Protein AF-A0A7S2Q7P6-F1 (afdb_monomer_lite)

Organism: NCBI:txid1333877

pLDDT: mean 70.78, std 18.35, range [38.5, 96.56]

Foldseek 3Di:
DDDDDDDDDPDPPPDDDPPDDPPDDPDDDDDPVVVVVVVVVVVVPPPVPPPDPPVPPPVCVVVVVVVVPVPVPLDDDPPDPVVVVLVVVVVVLVVVCVVVVVVCVVVVDDCDDPNVVNVVVSVVSVVVVVVSVVD

Secondary structure (DSSP, 8-state):
-----------------TTS-TT--SS-PPPHHHHHHHHHHHHHTTTT-SSSSSSSHHHHHHHHTTTT----TTS--TT-HHHHHHHHHHHHHHHHHHHHHHHHHHHT----THHHHHHHHHHHHHHHHHHHHT-

Structure (mmCIF, N/CA/C/O backbone):
data_AF-A0A7S2Q7P6-F1
#
_entry.id   AF-A0A7S2Q7P6-F1
#
loop_
_atom_site.group_PDB
_atom_site.id
_atom_site.type_symbol
_atom_site.label_atom_id
_atom_site.label_alt_id
_atom_site.label_comp_id
_atom_site.label_asym_id
_atom_site.label_entity_id
_atom_site.label_seq_id
_atom_site.pdbx_PDB_ins_code
_atom_site.Cartn_x
_atom_site.Cartn_y
_atom_site.Cartn_z
_atom_site.occupancy
_atom_site.B_iso_or_equiv
_atom_site.auth_seq_id
_atom_site.auth_comp_id
_atom_site.auth_asym_id
_atom_site.auth_atom_id
_atom_site.pdbx_PDB_model_num
ATOM 1 N N . GLU A 1 1 ? -2.606 -21.424 -81.561 1.00 43.66 1 GLU A N 1
ATOM 2 C CA . GLU A 1 1 ? -2.462 -22.480 -80.539 1.00 43.66 1 GLU A CA 1
ATOM 3 C C . GLU A 1 1 ? -1.566 -21.978 -79.420 1.00 43.66 1 GLU A C 1
ATOM 5 O O . GLU A 1 1 ? -0.410 -21.672 -79.680 1.00 43.66 1 GLU A O 1
ATOM 10 N N . GLN A 1 2 ? -2.089 -21.828 -78.204 1.00 38.50 2 GLN A N 1
ATOM 11 C CA . GLN A 1 2 ? -1.251 -21.641 -77.018 1.00 38.50 2 GLN A CA 1
ATOM 12 C C . GLN A 1 2 ? -1.928 -22.344 -75.834 1.00 38.50 2 GLN A C 1
ATOM 14 O O . GLN A 1 2 ? -2.919 -21.868 -75.285 1.00 38.50 2 GLN A O 1
ATOM 19 N N . SER A 1 3 ? -1.411 -23.545 -75.559 1.00 43.44 3 SER A N 1
ATOM 20 C CA . SER A 1 3 ? -1.666 -24.423 -74.410 1.00 43.44 3 SER A CA 1
ATOM 21 C C . SER A 1 3 ? -1.444 -23.647 -73.108 1.00 43.44 3 SER A C 1
ATOM 23 O O . SER A 1 3 ? -0.428 -22.972 -72.973 1.00 43.44 3 SER A O 1
ATOM 25 N N . VAL A 1 4 ? -2.455 -23.515 -72.244 1.00 59.00 4 VAL A N 1
ATOM 26 C CA . VAL A 1 4 ? -2.715 -24.373 -71.067 1.00 59.00 4 VAL A CA 1
ATOM 27 C C . VAL A 1 4 ? -1.442 -24.694 -70.287 1.00 59.00 4 VAL A C 1
ATOM 29 O O . VAL A 1 4 ? -0.632 -25.479 -70.762 1.00 59.00 4 VAL A O 1
ATOM 32 N N . ASP A 1 5 ? -1.328 -24.101 -69.092 1.00 44.69 5 ASP A N 1
ATOM 33 C CA . ASP A 1 5 ? -1.091 -24.857 -67.859 1.00 44.69 5 ASP A CA 1
ATOM 34 C C . ASP A 1 5 ? -1.580 -24.082 -66.622 1.00 44.69 5 ASP A C 1
ATOM 36 O O . ASP A 1 5 ? -1.002 -23.108 -66.140 1.00 44.69 5 ASP A O 1
ATOM 40 N N . THR A 1 6 ? -2.723 -24.549 -66.131 1.00 52.06 6 THR A N 1
ATOM 41 C CA . THR A 1 6 ? -3.332 -24.277 -64.831 1.00 52.06 6 THR A CA 1
ATOM 42 C C . THR A 1 6 ? -2.472 -24.849 -63.707 1.00 52.06 6 THR A C 1
ATOM 44 O O . THR A 1 6 ? -2.439 -26.063 -63.509 1.00 52.06 6 THR A O 1
ATOM 47 N N . VAL A 1 7 ? -1.847 -23.985 -62.904 1.00 47.66 7 VAL A N 1
ATOM 48 C CA . VAL A 1 7 ? -1.268 -24.379 -61.611 1.00 47.66 7 VAL A CA 1
ATOM 49 C C . VAL A 1 7 ? -2.236 -23.981 -60.503 1.00 47.66 7 VAL A C 1
ATOM 51 O O . VAL A 1 7 ? -2.391 -22.814 -60.146 1.00 47.66 7 VAL A O 1
ATOM 54 N N . ALA A 1 8 ? -2.922 -24.996 -59.984 1.00 46.56 8 ALA A N 1
ATOM 55 C CA . ALA A 1 8 ? -3.824 -24.916 -58.852 1.00 46.56 8 ALA A CA 1
ATOM 56 C C . ALA A 1 8 ? -3.086 -24.410 -57.599 1.00 46.56 8 ALA A C 1
ATOM 58 O O . ALA A 1 8 ? -2.254 -25.109 -57.016 1.00 46.56 8 ALA A O 1
ATOM 59 N N . HIS A 1 9 ? -3.423 -23.200 -57.150 1.00 43.03 9 HIS A N 1
ATOM 60 C CA . HIS A 1 9 ? -3.025 -22.713 -55.835 1.00 43.03 9 HIS A CA 1
ATOM 61 C C . HIS A 1 9 ? -3.790 -23.492 -54.761 1.00 43.03 9 HIS A C 1
ATOM 63 O O . HIS A 1 9 ? -4.964 -23.248 -54.487 1.00 43.03 9 HIS A O 1
ATOM 69 N N . ARG A 1 10 ? -3.099 -24.445 -54.135 1.00 45.94 10 ARG A N 1
ATOM 70 C CA . ARG A 1 10 ? -3.537 -25.119 -52.913 1.00 45.94 10 ARG A CA 1
ATOM 71 C C . ARG A 1 10 ? -3.615 -24.068 -51.800 1.00 45.94 10 ARG A C 1
ATOM 73 O O . ARG A 1 10 ? -2.598 -23.704 -51.213 1.00 45.94 10 ARG A O 1
ATOM 80 N N . ALA A 1 11 ? -4.812 -23.541 -51.552 1.00 47.75 11 ALA A N 1
ATOM 81 C CA . ALA A 1 11 ? -5.074 -22.616 -50.459 1.00 47.75 11 ALA A CA 1
ATOM 82 C C . ALA A 1 11 ? -4.810 -23.326 -49.121 1.00 47.75 11 ALA A C 1
ATOM 84 O O . ALA A 1 11 ? -5.601 -24.142 -48.652 1.00 47.75 11 ALA A O 1
ATOM 85 N N . SER A 1 12 ? -3.661 -23.036 -48.516 1.00 50.03 12 SER A N 1
ATOM 86 C CA . SER A 1 12 ? -3.426 -23.283 -47.098 1.00 50.03 12 SER A CA 1
ATOM 87 C C . SER A 1 12 ? -4.325 -22.317 -46.332 1.00 50.03 12 SER A C 1
ATOM 89 O O . SER A 1 12 ? -3.998 -21.141 -46.181 1.00 50.03 12 SER A O 1
ATOM 91 N N . VAL A 1 13 ? -5.490 -22.798 -45.899 1.00 50.66 13 VAL A N 1
ATOM 92 C CA . VAL A 1 13 ? -6.363 -22.056 -44.989 1.00 50.66 13 VAL A CA 1
ATOM 93 C C . VAL A 1 13 ? -5.648 -21.991 -43.640 1.00 50.66 13 VAL A C 1
ATOM 95 O O . VAL A 1 13 ? -5.722 -22.909 -42.825 1.00 50.66 13 VAL A O 1
ATOM 98 N N . LYS A 1 14 ? -4.870 -20.926 -43.431 1.00 57.62 14 LYS A N 1
ATOM 99 C CA . LYS A 1 14 ? -4.352 -20.560 -42.114 1.00 57.62 14 LYS A CA 1
ATOM 100 C C . LYS A 1 14 ? -5.500 -19.922 -41.348 1.00 57.62 14 LYS A C 1
ATOM 102 O O . LYS A 1 14 ? -5.907 -18.810 -41.662 1.00 57.62 14 LYS A O 1
ATOM 107 N N . PHE A 1 15 ? -6.029 -20.653 -40.372 1.00 52.22 15 PHE A N 1
ATOM 108 C CA . PHE A 1 15 ? -7.050 -20.155 -39.461 1.00 52.22 15 PHE A CA 1
ATOM 109 C C . PHE A 1 15 ? -6.486 -18.980 -38.654 1.00 52.22 15 PHE A C 1
ATOM 111 O O . PHE A 1 15 ? -5.728 -19.157 -37.702 1.00 52.22 15 PHE A O 1
ATOM 118 N N . VAL A 1 16 ? -6.839 -17.769 -39.072 1.00 58.00 16 VAL A N 1
ATOM 119 C CA . VAL A 1 16 ? -6.824 -16.572 -38.233 1.00 58.00 16 VAL A CA 1
ATOM 120 C C . VAL A 1 16 ? -8.100 -16.645 -37.387 1.00 58.00 16 VAL A C 1
ATOM 122 O O . VAL A 1 16 ? -9.140 -17.045 -37.902 1.00 58.00 16 VAL A O 1
ATOM 125 N N . SER A 1 17 ? -7.983 -16.384 -36.082 1.00 61.16 17 SER A N 1
ATOM 126 C CA . SER A 1 17 ? -9.028 -16.576 -35.058 1.00 61.16 17 SER A CA 1
ATOM 127 C C . SER A 1 17 ? -10.461 -16.337 -35.558 1.00 61.16 17 SER A C 1
ATOM 129 O O . SER A 1 17 ? -10.737 -15.319 -36.189 1.00 61.16 17 SER A O 1
ATOM 131 N N . SER A 1 18 ? -11.392 -17.229 -35.194 1.00 62.00 18 SER A N 1
ATOM 132 C CA . SER A 1 18 ? -12.810 -17.208 -35.604 1.00 62.00 18 SER A CA 1
ATOM 133 C C . SER A 1 18 ? -13.599 -15.975 -35.144 1.00 62.00 18 SER A C 1
ATOM 135 O O . SER A 1 18 ? -14.776 -15.843 -35.459 1.00 62.00 18 SER A O 1
ATOM 137 N N . THR A 1 19 ? -12.973 -15.095 -34.367 1.00 69.25 19 THR A N 1
ATOM 138 C CA . THR A 1 19 ? -13.567 -13.880 -33.803 1.00 69.25 19 THR A CA 1
ATOM 139 C C . THR A 1 19 ? -13.159 -12.604 -34.537 1.00 69.25 19 THR A C 1
ATOM 141 O O . THR A 1 19 ? -13.571 -11.520 -34.128 1.00 69.25 19 THR A O 1
ATOM 144 N N . LEU A 1 20 ? -12.326 -12.695 -35.577 1.00 72.44 20 LEU A N 1
ATOM 145 C CA . LEU A 1 20 ? -11.903 -11.529 -36.350 1.00 72.44 20 LEU A CA 1
ATOM 146 C C . LEU A 1 20 ? -12.848 -11.293 -37.543 1.00 72.44 20 LEU A C 1
ATOM 148 O O . LEU A 1 20 ? -13.289 -12.258 -38.169 1.00 72.44 20 LEU A O 1
ATOM 152 N N . PRO A 1 21 ? -13.163 -10.026 -37.875 1.00 72.56 21 PRO A N 1
ATOM 153 C CA . PRO A 1 21 ? -13.913 -9.684 -39.082 1.00 72.56 21 PRO A CA 1
ATOM 15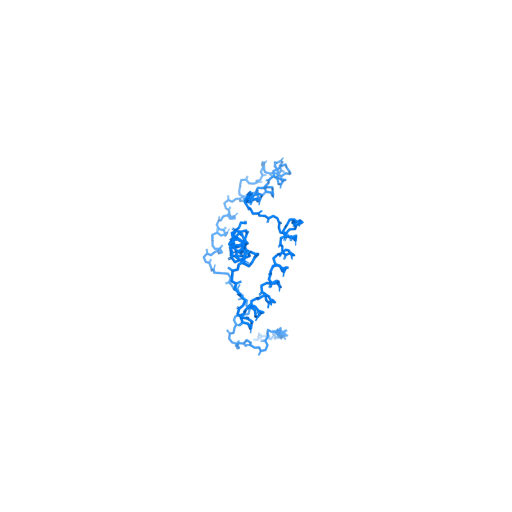4 C C . PRO A 1 21 ? -13.235 -10.239 -40.342 1.00 72.56 21 PRO A C 1
ATOM 156 O O . PRO A 1 21 ? -12.008 -10.256 -40.421 1.00 72.56 21 PRO A O 1
ATOM 159 N N . LEU A 1 22 ? -14.028 -10.642 -41.343 1.00 67.56 22 LEU A N 1
ATOM 160 C CA . LEU A 1 22 ? -13.521 -11.240 -42.590 1.00 67.56 22 LEU A CA 1
ATOM 161 C C . LEU A 1 22 ? -12.526 -10.336 -43.343 1.00 67.56 22 LEU A C 1
ATOM 163 O O . LEU A 1 22 ? -11.645 -10.839 -44.032 1.00 67.56 22 LEU A O 1
ATOM 167 N N . ASP A 1 23 ? -12.643 -9.019 -43.171 1.00 71.31 23 ASP A N 1
ATOM 168 C CA . ASP A 1 23 ? -11.811 -8.015 -43.844 1.00 71.31 23 ASP A CA 1
ATOM 169 C C . ASP A 1 23 ? -10.557 -7.631 -43.040 1.00 71.31 23 ASP A C 1
ATOM 171 O O . ASP A 1 23 ? -9.895 -6.630 -43.331 1.00 71.31 23 ASP A O 1
ATOM 175 N N . TRP A 1 24 ? -10.228 -8.387 -41.989 1.00 72.44 24 TRP A N 1
ATOM 176 C CA . TRP A 1 24 ? -9.068 -8.075 -41.167 1.00 72.44 24 TRP A CA 1
ATOM 177 C C . TRP A 1 24 ? -7.762 -8.315 -41.944 1.00 72.44 24 TRP A C 1
ATOM 179 O O . TRP A 1 24 ? -7.576 -9.383 -42.533 1.00 72.44 24 TRP A O 1
ATOM 189 N N . PRO A 1 25 ? -6.815 -7.359 -41.946 1.00 64.38 25 PRO A N 1
ATOM 190 C CA . PRO A 1 25 ? -5.568 -7.508 -42.682 1.00 64.38 25 PRO A CA 1
ATOM 191 C C . PRO A 1 25 ? -4.751 -8.691 -42.147 1.00 64.38 25 PRO A C 1
ATOM 193 O O . PRO A 1 25 ? -4.467 -8.794 -40.954 1.00 64.38 25 PRO A O 1
ATOM 196 N N . ASN A 1 26 ? -4.319 -9.565 -43.059 1.00 62.38 26 ASN A N 1
ATOM 197 C CA . ASN A 1 26 ? -3.597 -10.808 -42.749 1.00 62.38 26 ASN A CA 1
ATOM 198 C C . ASN A 1 26 ? -2.209 -10.596 -42.111 1.00 62.38 26 ASN A C 1
ATOM 200 O O . ASN A 1 26 ? -1.590 -11.545 -41.630 1.00 62.38 26 ASN A O 1
ATOM 204 N N . SER A 1 27 ? -1.706 -9.362 -42.100 1.00 69.12 27 SER A N 1
ATOM 205 C CA . SER A 1 27 ? -0.462 -8.985 -41.436 1.00 69.12 27 SER A CA 1
ATOM 206 C C . SER A 1 27 ? -0.478 -7.508 -41.058 1.00 69.12 27 SER A C 1
ATOM 208 O O . SER A 1 27 ? -0.971 -6.674 -41.817 1.00 69.12 27 SER A O 1
ATOM 210 N N . LEU A 1 28 ? 0.123 -7.173 -39.916 1.00 69.50 28 LEU A N 1
ATOM 211 C CA . LEU A 1 28 ? 0.414 -5.788 -39.551 1.00 69.50 28 LEU A CA 1
ATOM 212 C C . LEU A 1 28 ? 1.540 -5.266 -40.456 1.00 69.50 28 LEU A C 1
ATOM 214 O O . LEU A 1 28 ? 2.722 -5.467 -40.178 1.00 69.50 28 LEU A O 1
ATOM 218 N N . GLU A 1 29 ? 1.186 -4.619 -41.566 1.00 65.75 29 GLU 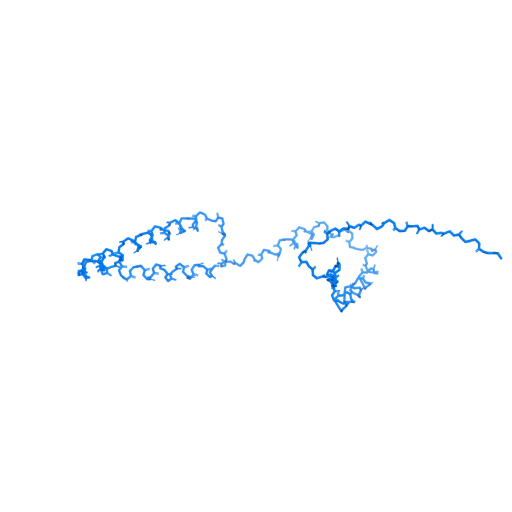A N 1
ATOM 219 C CA . GLU A 1 29 ? 2.163 -3.906 -42.386 1.00 65.75 29 GLU A CA 1
ATOM 220 C C . GLU A 1 29 ? 2.677 -2.674 -41.628 1.00 65.75 29 GLU A C 1
ATOM 222 O O . GLU A 1 29 ? 1.925 -1.774 -41.248 1.00 65.75 29 GLU A O 1
ATOM 227 N N . ILE A 1 30 ? 3.992 -2.618 -41.408 1.00 63.94 30 ILE A N 1
ATOM 228 C CA . ILE A 1 30 ? 4.647 -1.432 -40.851 1.00 63.94 30 ILE A CA 1
ATOM 229 C C . ILE A 1 30 ? 4.487 -0.277 -41.850 1.00 63.94 30 ILE A C 1
ATOM 231 O O . ILE A 1 30 ? 4.770 -0.433 -43.037 1.00 63.94 30 ILE A O 1
ATOM 235 N N . ARG A 1 31 ? 4.063 0.901 -41.366 1.00 66.56 31 ARG A N 1
ATOM 236 C CA . ARG A 1 31 ? 3.814 2.096 -42.195 1.00 66.56 31 ARG A CA 1
ATOM 237 C C . ARG A 1 31 ? 4.977 2.387 -43.151 1.00 66.56 31 ARG A C 1
ATOM 239 O O . ARG A 1 31 ? 6.128 2.493 -42.732 1.00 66.56 31 ARG A O 1
ATOM 246 N N . LYS A 1 32 ? 4.643 2.651 -44.419 1.00 67.06 32 LYS A N 1
ATOM 247 C CA . LYS A 1 32 ? 5.586 2.871 -45.535 1.00 67.06 32 LYS A CA 1
ATOM 248 C C . LYS A 1 32 ? 6.687 3.903 -45.242 1.00 67.06 32 LYS A C 1
ATOM 250 O O . LYS A 1 32 ? 7.836 3.679 -45.601 1.00 67.06 32 LYS A O 1
ATOM 255 N N . HIS A 1 33 ? 6.381 4.982 -44.518 1.00 63.28 33 HIS A N 1
ATOM 256 C CA . HIS A 1 33 ? 7.374 6.017 -44.195 1.00 63.28 33 HIS A CA 1
ATOM 257 C C . HIS A 1 33 ? 8.488 5.541 -43.240 1.00 63.28 33 HIS A C 1
ATOM 259 O O . HIS A 1 33 ? 9.599 6.059 -43.301 1.00 63.28 33 HIS A O 1
ATOM 265 N N . TRP A 1 34 ? 8.240 4.509 -42.422 1.00 59.31 34 TRP A N 1
ATOM 266 C CA . TRP A 1 34 ? 9.260 3.900 -41.551 1.00 59.31 34 TRP A CA 1
ATOM 267 C C . TRP A 1 34 ? 10.193 2.962 -42.326 1.00 59.31 34 TRP A C 1
ATOM 269 O O . TRP A 1 34 ? 11.315 2.695 -41.894 1.00 59.31 34 TRP A O 1
ATOM 279 N N . GLN A 1 35 ? 9.751 2.459 -43.481 1.00 63.25 35 GLN A N 1
ATOM 280 C CA . GLN A 1 35 ? 10.557 1.589 -44.338 1.00 63.25 35 GLN A CA 1
ATOM 281 C C . GLN A 1 35 ? 11.537 2.401 -45.197 1.00 63.25 35 GLN A C 1
ATOM 283 O O . GLN A 1 35 ? 12.697 2.009 -45.337 1.00 63.25 35 GLN A O 1
ATOM 288 N N . THR A 1 36 ? 11.116 3.565 -45.709 1.00 59.41 36 THR A N 1
ATOM 289 C CA . THR A 1 36 ? 11.956 4.440 -46.548 1.00 59.41 36 THR A CA 1
ATOM 290 C C . THR A 1 36 ? 13.171 4.986 -45.788 1.00 59.41 36 THR A C 1
ATOM 292 O O . THR A 1 36 ? 14.277 5.017 -46.330 1.00 59.41 36 THR A O 1
ATOM 295 N N . GLU A 1 37 ? 13.005 5.340 -44.509 1.00 58.69 37 GLU A N 1
ATOM 296 C CA . GLU A 1 37 ? 14.106 5.847 -43.677 1.00 58.69 37 GLU A CA 1
ATOM 297 C C . GLU A 1 37 ? 15.165 4.766 -43.384 1.00 58.69 37 GLU A C 1
ATOM 299 O O . GLU A 1 37 ? 16.367 5.048 -43.332 1.00 58.69 37 GLU A O 1
ATOM 304 N N . ARG A 1 38 ? 14.731 3.504 -43.249 1.00 57.59 38 ARG A N 1
ATOM 305 C CA . ARG A 1 38 ? 15.630 2.355 -43.055 1.00 57.59 38 ARG A CA 1
ATOM 306 C C . ARG A 1 38 ? 16.379 2.001 -44.339 1.00 57.59 38 ARG A C 1
ATOM 308 O O . ARG A 1 38 ? 17.587 1.776 -44.282 1.00 57.59 38 ARG A O 1
ATOM 315 N N . ALA A 1 39 ? 15.709 2.041 -45.492 1.00 58.34 39 ALA A N 1
ATOM 316 C CA . ALA A 1 39 ? 16.334 1.778 -46.788 1.00 58.34 39 ALA A CA 1
ATOM 317 C C . ALA A 1 39 ? 17.419 2.818 -47.138 1.00 58.34 39 ALA A C 1
ATOM 319 O O . ALA A 1 39 ? 18.514 2.447 -47.564 1.00 58.34 39 ALA A O 1
ATOM 320 N N . MET A 1 40 ? 17.181 4.112 -46.879 1.00 57.28 40 MET A N 1
ATOM 321 C CA . MET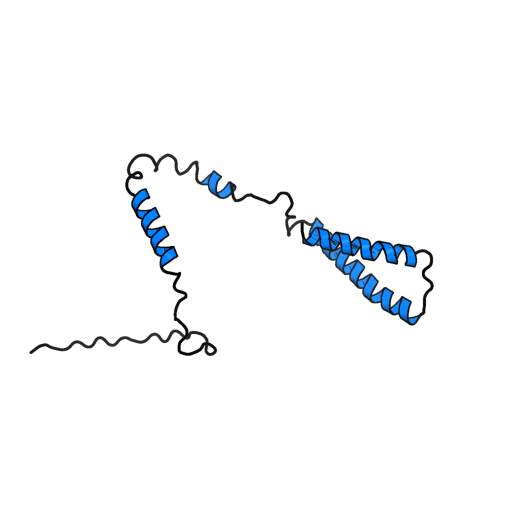 A 1 40 ? 18.182 5.160 -47.145 1.00 57.28 40 MET A CA 1
ATOM 322 C C . MET A 1 40 ? 19.394 5.104 -46.201 1.00 57.28 40 MET A C 1
ATOM 324 O O . MET A 1 40 ? 20.524 5.328 -46.644 1.00 57.28 40 MET A O 1
ATOM 328 N N . LYS A 1 41 ? 19.209 4.756 -44.919 1.00 55.44 41 LYS A N 1
ATOM 329 C CA . LYS A 1 41 ? 20.340 4.585 -43.980 1.00 55.44 41 LYS A CA 1
ATOM 330 C C . LYS A 1 41 ? 21.213 3.369 -44.329 1.00 55.44 41 LYS A C 1
ATOM 332 O O . LYS A 1 41 ? 22.419 3.376 -44.061 1.00 55.44 41 LYS A O 1
ATOM 337 N N . GLN A 1 42 ? 20.635 2.355 -44.974 1.00 54.12 42 GLN A N 1
ATOM 338 C CA . GLN A 1 42 ? 21.326 1.116 -45.332 1.00 54.12 42 GLN A CA 1
ATOM 339 C C . GLN A 1 42 ? 22.226 1.258 -46.576 1.00 54.12 42 GLN A C 1
ATOM 341 O O . GLN A 1 42 ? 23.327 0.709 -46.590 1.00 54.12 42 GLN A O 1
ATOM 346 N N . VAL A 1 43 ? 21.834 2.062 -47.572 1.00 55.19 43 VAL A N 1
ATOM 347 C CA . VAL A 1 43 ? 22.634 2.263 -48.802 1.00 55.19 43 VAL A CA 1
ATOM 348 C C . VAL A 1 43 ? 23.877 3.131 -48.550 1.00 55.19 43 VAL A C 1
ATOM 350 O O . VAL A 1 43 ? 24.958 2.848 -49.065 1.00 55.19 43 VAL A O 1
ATOM 353 N N . ARG A 1 44 ? 23.790 4.147 -47.679 1.00 51.38 44 ARG A N 1
ATOM 354 C CA . ARG A 1 44 ? 24.927 5.048 -47.390 1.00 51.38 44 ARG A CA 1
ATOM 355 C C . ARG A 1 44 ? 26.038 4.392 -46.559 1.00 51.38 44 ARG A C 1
ATOM 357 O O . ARG A 1 44 ? 27.181 4.839 -46.589 1.00 51.38 44 ARG A O 1
ATOM 364 N N . THR A 1 45 ? 25.729 3.318 -45.834 1.00 50.59 45 THR A N 1
ATOM 365 C CA . THR A 1 45 ? 26.681 2.613 -44.957 1.00 50.59 45 THR A CA 1
ATOM 366 C C . THR A 1 45 ? 27.394 1.434 -45.625 1.00 50.59 45 THR A C 1
ATOM 368 O O . THR A 1 45 ? 28.305 0.860 -45.019 1.00 50.59 45 THR A O 1
ATOM 371 N N . GLN A 1 46 ? 27.047 1.081 -46.868 1.00 52.50 46 GLN A N 1
ATOM 372 C CA . GLN A 1 46 ? 27.678 -0.037 -47.576 1.00 52.50 46 GLN A CA 1
ATOM 373 C C . GLN A 1 46 ? 29.016 0.319 -48.247 1.00 52.50 46 GLN A C 1
ATOM 375 O O . GLN A 1 46 ? 29.880 -0.549 -48.330 1.00 52.50 46 GLN A O 1
ATOM 380 N N . HIS A 1 47 ? 29.263 1.577 -48.634 1.00 48.56 47 HIS A N 1
ATOM 381 C CA . HIS A 1 47 ? 30.469 1.921 -49.409 1.00 48.56 47 HIS A CA 1
ATOM 382 C C . HIS A 1 47 ? 31.743 2.224 -48.599 1.00 48.56 47 HIS A C 1
ATOM 384 O O . HIS A 1 47 ? 32.836 2.124 -49.146 1.00 48.56 47 HIS A O 1
ATOM 390 N N . LEU A 1 48 ? 31.655 2.515 -47.297 1.00 51.91 48 LEU A N 1
ATOM 391 C CA . LEU A 1 48 ? 32.833 2.770 -46.438 1.00 51.91 48 LEU A CA 1
ATOM 392 C C . LEU A 1 48 ? 33.193 1.578 -45.531 1.00 51.91 48 LEU A C 1
ATOM 394 O O . LEU A 1 48 ? 34.014 1.687 -44.621 1.00 51.91 48 LEU A O 1
ATOM 398 N N . ARG A 1 49 ? 32.569 0.418 -45.769 1.00 51.00 49 ARG A N 1
ATOM 399 C CA . ARG A 1 49 ? 32.764 -0.820 -44.998 1.00 51.00 49 ARG A CA 1
ATOM 400 C C . ARG A 1 49 ? 33.767 -1.795 -45.605 1.00 51.00 49 ARG A C 1
ATOM 402 O O . ARG A 1 49 ? 34.044 -2.808 -44.972 1.00 51.00 49 ARG A O 1
ATOM 409 N N . SER A 1 50 ? 34.332 -1.519 -46.773 1.00 53.53 50 SER A N 1
ATOM 410 C CA . SER A 1 50 ? 35.159 -2.511 -47.461 1.00 53.53 50 SER A CA 1
ATOM 411 C C . SER A 1 50 ? 36.583 -2.656 -46.921 1.00 53.53 50 SER A C 1
ATOM 413 O O . SER A 1 50 ? 37.204 -3.656 -47.258 1.00 53.53 50 SER A O 1
ATOM 415 N N . ARG A 1 51 ? 37.128 -1.759 -46.076 1.00 50.12 51 ARG A N 1
ATOM 416 C CA . ARG A 1 51 ? 38.556 -1.898 -45.698 1.00 50.12 51 ARG A CA 1
ATOM 417 C C . ARG A 1 51 ? 39.016 -1.647 -44.255 1.00 50.12 51 ARG A C 1
ATOM 419 O O . ARG A 1 51 ? 40.133 -2.042 -43.957 1.00 50.12 51 ARG A O 1
ATOM 426 N N . ALA A 1 52 ? 38.213 -1.100 -43.335 1.00 53.09 52 ALA A N 1
ATOM 427 C CA . ALA A 1 52 ? 38.715 -0.777 -41.978 1.00 53.09 52 ALA A CA 1
ATOM 428 C C . ALA A 1 52 ? 37.813 -1.183 -40.790 1.00 53.09 52 ALA A C 1
ATOM 430 O O . ALA A 1 52 ? 38.219 -1.053 -39.639 1.00 53.09 52 ALA A O 1
ATOM 431 N N . ALA A 1 53 ? 36.602 -1.704 -41.024 1.00 54.25 53 ALA A N 1
ATOM 432 C CA . ALA A 1 53 ? 35.633 -1.992 -39.953 1.00 54.25 53 ALA A CA 1
ATOM 433 C C . ALA A 1 53 ? 35.589 -3.464 -39.490 1.00 54.25 53 ALA A C 1
ATOM 435 O O . ALA A 1 53 ? 34.814 -3.787 -38.591 1.00 54.25 53 ALA A O 1
ATOM 436 N N . ILE A 1 54 ? 36.377 -4.355 -40.102 1.00 55.66 54 ILE A N 1
ATOM 437 C CA . ILE A 1 54 ? 36.415 -5.783 -39.740 1.00 55.66 54 ILE A CA 1
ATOM 438 C C . ILE A 1 54 ? 37.315 -6.010 -38.510 1.00 55.66 54 ILE A C 1
ATOM 440 O O . ILE A 1 54 ? 36.995 -6.844 -37.680 1.00 55.66 54 ILE A O 1
ATOM 444 N N . PHE A 1 55 ? 38.359 -5.196 -38.310 1.00 52.00 55 PHE A N 1
ATOM 445 C CA . PHE A 1 55 ? 39.351 -5.412 -37.242 1.00 52.00 55 PHE A CA 1
ATOM 446 C C . PHE A 1 55 ? 39.094 -4.629 -35.932 1.00 52.00 55 PHE A C 1
ATOM 448 O O . PHE A 1 55 ? 39.790 -4.824 -34.947 1.00 52.00 55 PHE A O 1
ATOM 455 N N . ARG A 1 56 ? 38.082 -3.746 -35.881 1.00 49.84 56 ARG A N 1
ATOM 456 C CA . ARG A 1 56 ? 37.688 -2.987 -34.665 1.00 49.84 56 ARG A CA 1
ATOM 457 C C . ARG A 1 56 ? 36.373 -3.457 -34.027 1.00 49.84 56 ARG A C 1
ATOM 459 O O . ARG A 1 56 ? 35.916 -2.852 -33.061 1.00 49.84 56 ARG A O 1
ATOM 466 N N . ARG A 1 57 ? 35.713 -4.477 -34.590 1.00 49.31 57 ARG A N 1
ATOM 467 C CA . ARG A 1 57 ? 34.338 -4.846 -34.208 1.00 49.31 57 ARG A CA 1
ATOM 468 C C . ARG A 1 57 ? 34.216 -5.810 -33.037 1.00 49.31 57 ARG A C 1
ATOM 470 O O . ARG A 1 57 ? 33.178 -5.770 -32.384 1.00 49.31 57 ARG A O 1
ATOM 477 N N . ASP A 1 58 ? 35.248 -6.583 -32.730 1.00 52.16 58 ASP A N 1
ATOM 478 C CA . ASP A 1 58 ? 35.147 -7.565 -31.646 1.00 52.16 58 ASP A CA 1
ATOM 479 C C . ASP A 1 58 ? 35.399 -6.944 -30.266 1.00 52.16 58 ASP A C 1
ATOM 481 O O . ASP A 1 58 ? 34.818 -7.385 -29.282 1.00 52.16 58 ASP A O 1
ATOM 485 N N . THR A 1 59 ? 36.134 -5.831 -30.183 1.00 51.34 59 THR A N 1
ATOM 486 C CA . THR A 1 59 ? 36.408 -5.149 -28.903 1.00 51.34 59 THR A CA 1
ATOM 487 C C . THR A 1 59 ? 35.374 -4.074 -28.533 1.00 51.34 59 THR A C 1
ATOM 489 O O . THR A 1 59 ? 35.306 -3.666 -27.382 1.00 51.34 59 THR A O 1
ATOM 492 N N . LEU A 1 60 ? 34.538 -3.618 -29.478 1.00 52.50 60 LEU A N 1
ATOM 493 C CA . LEU A 1 60 ? 33.502 -2.592 -29.239 1.00 52.50 60 LEU A CA 1
ATOM 494 C C . LEU A 1 60 ? 32.080 -3.158 -29.094 1.00 52.50 60 LEU A C 1
ATOM 496 O O . LEU A 1 60 ? 31.190 -2.453 -28.625 1.00 52.50 60 LEU A O 1
ATOM 500 N N . ARG A 1 61 ? 31.842 -4.427 -29.457 1.00 47.66 61 ARG A N 1
ATOM 501 C CA . ARG A 1 61 ? 30.539 -5.085 -29.244 1.00 47.66 61 ARG A CA 1
ATOM 502 C C . ARG A 1 61 ? 30.297 -5.519 -27.796 1.00 47.66 61 ARG A C 1
ATOM 504 O O . ARG A 1 61 ? 29.137 -5.638 -27.423 1.00 47.66 61 ARG A O 1
ATOM 511 N N . GLY A 1 62 ? 31.350 -5.685 -26.992 1.00 48.84 62 GLY A N 1
ATOM 512 C CA . GLY A 1 62 ? 31.221 -5.905 -25.546 1.00 48.84 62 GLY A CA 1
ATOM 513 C C . GLY A 1 62 ? 30.698 -4.677 -24.793 1.00 48.84 62 GLY A C 1
ATOM 514 O O . GLY A 1 62 ? 29.953 -4.826 -23.835 1.00 48.84 62 GLY A O 1
ATOM 515 N N . ASN A 1 63 ? 31.000 -3.464 -25.274 1.00 52.56 63 ASN A N 1
ATOM 516 C CA . ASN A 1 63 ? 30.680 -2.232 -24.545 1.00 52.56 63 ASN A CA 1
ATOM 517 C C . ASN A 1 63 ? 29.359 -1.572 -24.981 1.00 52.56 63 ASN A C 1
ATOM 519 O O . ASN A 1 63 ? 28.789 -0.812 -24.214 1.00 52.56 63 ASN A O 1
ATOM 523 N N . ILE A 1 64 ? 28.828 -1.866 -26.177 1.00 52.62 64 ILE A N 1
ATOM 524 C CA . ILE A 1 64 ? 27.562 -1.263 -26.658 1.00 52.62 64 ILE A CA 1
ATOM 525 C C . ILE A 1 64 ? 26.320 -2.025 -26.146 1.00 52.62 64 ILE A C 1
ATOM 527 O O . ILE A 1 64 ? 25.225 -1.475 -26.137 1.00 52.62 64 ILE A O 1
ATOM 531 N N . LEU A 1 65 ? 26.474 -3.266 -25.665 1.00 54.06 65 LEU A N 1
ATOM 532 C CA . LEU A 1 65 ? 25.432 -3.954 -24.881 1.00 54.06 65 LEU A CA 1
ATOM 533 C C . LEU A 1 65 ? 25.506 -3.629 -23.379 1.00 54.06 65 LEU A C 1
ATOM 535 O O . LEU A 1 65 ? 24.563 -3.927 -22.656 1.00 54.06 65 LEU A O 1
ATOM 539 N N . ALA A 1 66 ? 26.599 -3.013 -22.919 1.00 50.94 66 ALA A N 1
ATOM 540 C CA . ALA A 1 66 ? 26.748 -2.545 -21.542 1.00 50.94 66 ALA A CA 1
ATOM 541 C C . ALA A 1 66 ? 26.166 -1.133 -21.329 1.00 50.94 66 ALA A C 1
ATOM 543 O O . ALA A 1 66 ? 25.928 -0.734 -20.201 1.00 50.94 66 ALA A O 1
ATOM 544 N N . ASP A 1 67 ? 25.881 -0.384 -22.400 1.00 47.47 67 ASP A N 1
ATOM 545 C CA . ASP A 1 67 ? 25.407 1.009 -22.319 1.00 47.47 67 ASP A CA 1
ATOM 546 C C . ASP A 1 67 ? 23.869 1.149 -22.368 1.00 47.47 67 ASP A C 1
ATOM 548 O O . ASP A 1 67 ? 23.324 2.248 -22.354 1.00 47.47 67 ASP A O 1
ATOM 552 N N . SER A 1 68 ? 23.132 0.028 -22.384 1.00 50.94 68 SER A N 1
ATOM 553 C CA . SER A 1 68 ? 21.730 0.005 -21.934 1.00 50.94 68 SER A CA 1
ATOM 554 C C . SER A 1 68 ? 21.614 -0.264 -20.432 1.00 50.94 68 SER A C 1
ATOM 556 O O . SER A 1 68 ? 20.510 -0.432 -19.922 1.00 50.94 68 SER A O 1
ATOM 558 N N . GLU A 1 69 ? 22.735 -0.267 -19.707 1.00 52.25 69 GLU A N 1
ATOM 559 C CA . GLU A 1 69 ? 22.774 -0.166 -18.252 1.00 52.25 69 GLU A CA 1
ATOM 560 C C . GLU A 1 69 ? 22.621 1.302 -17.810 1.00 52.25 69 GLU A C 1
ATOM 562 O O . GLU A 1 69 ? 23.234 1.761 -16.853 1.00 52.25 69 GLU A O 1
ATOM 567 N N . GLN A 1 70 ? 21.684 2.036 -18.422 1.00 51.16 70 GLN A N 1
ATOM 568 C CA . GLN A 1 70 ? 20.891 2.986 -17.643 1.00 51.16 70 GLN A CA 1
ATOM 569 C C . GLN A 1 70 ? 19.970 2.164 -16.735 1.00 51.16 70 GLN A C 1
ATOM 571 O O . GLN A 1 70 ? 18.746 2.205 -16.841 1.00 51.16 70 GLN A O 1
ATOM 576 N N . ARG A 1 71 ? 20.572 1.401 -15.813 1.00 51.66 71 ARG A N 1
ATOM 577 C CA . ARG A 1 71 ? 19.947 1.153 -14.524 1.00 51.66 71 ARG A CA 1
ATOM 578 C C . ARG A 1 71 ? 19.726 2.548 -13.981 1.00 51.66 71 ARG A C 1
ATOM 580 O O . ARG A 1 71 ? 20.672 3.211 -13.560 1.00 51.66 71 ARG A O 1
ATOM 587 N N . ALA A 1 72 ? 18.501 3.046 -14.116 1.00 55.53 72 ALA A N 1
ATOM 588 C CA . ALA A 1 72 ? 18.075 4.183 -13.338 1.00 55.53 72 ALA A CA 1
ATOM 589 C C . ALA A 1 72 ? 18.474 3.824 -11.908 1.00 55.53 72 ALA A C 1
ATOM 591 O O . ALA A 1 72 ? 17.988 2.853 -11.348 1.00 55.53 72 ALA A O 1
ATOM 592 N N . TRP A 1 73 ? 19.461 4.529 -11.371 1.00 56.91 73 TRP A N 1
ATOM 593 C CA . TRP A 1 73 ? 20.000 4.325 -10.028 1.00 56.91 73 TRP A CA 1
ATOM 594 C C . TRP A 1 73 ? 18.916 4.401 -8.942 1.00 56.91 73 TRP A C 1
ATOM 596 O O . TRP A 1 73 ? 19.144 3.991 -7.811 1.00 56.91 73 TRP A O 1
ATOM 606 N N . TYR A 1 74 ? 17.748 4.926 -9.316 1.00 61.22 74 TYR A N 1
ATOM 607 C CA . TYR A 1 74 ? 16.528 4.981 -8.531 1.00 61.22 74 TYR A CA 1
ATOM 608 C C . TYR A 1 74 ? 15.611 3.764 -8.640 1.00 61.22 74 TYR A C 1
ATOM 610 O O . TYR A 1 74 ? 14.770 3.605 -7.771 1.00 61.22 74 TYR A O 1
ATOM 618 N N . MET A 1 75 ? 15.760 2.931 -9.667 1.00 64.81 75 MET A N 1
ATOM 619 C CA . MET A 1 75 ? 14.837 1.842 -9.957 1.00 64.81 75 MET A CA 1
ATOM 620 C C . MET A 1 75 ? 15.228 0.623 -9.133 1.00 64.81 75 MET A C 1
ATOM 622 O O . MET A 1 75 ? 16.257 -0.014 -9.389 1.00 64.81 75 MET A O 1
ATOM 626 N N . PHE A 1 76 ? 14.435 0.333 -8.103 1.00 66.75 76 PHE A N 1
ATOM 627 C CA . PHE A 1 76 ? 14.682 -0.810 -7.235 1.00 66.75 76 PHE A CA 1
ATOM 628 C C . PHE A 1 76 ? 14.622 -2.117 -8.035 1.00 66.75 76 PHE A C 1
ATOM 630 O O . PHE A 1 76 ? 13.727 -2.338 -8.849 1.00 66.75 76 PHE A O 1
ATOM 637 N N . ASP A 1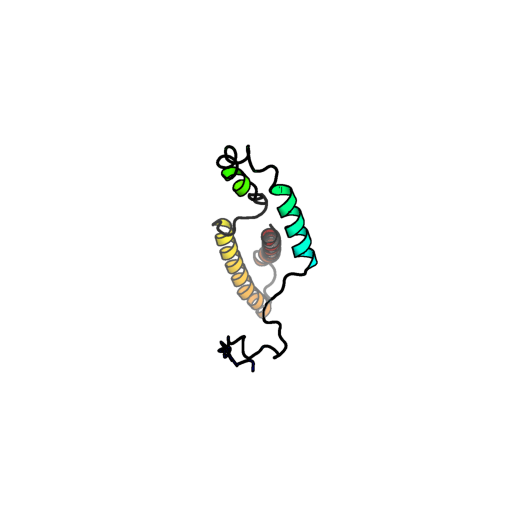 77 ? 15.595 -3.001 -7.804 1.00 73.06 77 ASP A N 1
ATOM 638 C CA . ASP A 1 77 ? 15.615 -4.316 -8.440 1.00 73.06 77 ASP A CA 1
ATOM 639 C C . ASP A 1 77 ? 14.423 -5.145 -7.920 1.00 73.06 77 ASP A C 1
ATOM 641 O O . ASP A 1 77 ? 14.385 -5.439 -6.720 1.00 73.06 77 ASP A O 1
ATOM 645 N N . PRO A 1 78 ? 13.466 -5.554 -8.777 1.00 72.31 78 PRO A N 1
ATOM 646 C CA . PRO A 1 78 ? 12.277 -6.304 -8.366 1.00 72.31 78 PRO A CA 1
ATOM 647 C C . PRO A 1 78 ? 12.604 -7.659 -7.722 1.00 72.31 78 PRO A C 1
ATOM 649 O O . PRO A 1 78 ? 11.744 -8.244 -7.066 1.00 72.31 78 PRO A O 1
ATOM 652 N N . ASN A 1 79 ? 13.832 -8.164 -7.884 1.00 71.94 79 ASN A N 1
ATOM 653 C CA . ASN A 1 79 ? 14.294 -9.401 -7.256 1.00 71.94 79 ASN A CA 1
ATOM 654 C C . ASN A 1 79 ? 15.034 -9.171 -5.923 1.00 71.94 79 ASN A C 1
ATOM 656 O O . ASN A 1 79 ? 15.643 -10.084 -5.363 1.00 71.94 79 ASN A O 1
ATOM 660 N N . SER A 1 80 ? 15.021 -7.945 -5.399 1.00 78.88 80 SER A N 1
ATOM 661 C CA . SER A 1 80 ? 15.616 -7.655 -4.102 1.00 78.88 80 SER A CA 1
ATOM 662 C C . SER A 1 80 ? 14.784 -8.269 -2.974 1.00 78.88 80 SER A C 1
ATOM 664 O O . SER A 1 80 ? 13.580 -8.030 -2.861 1.00 78.88 80 SER A O 1
ATOM 666 N N . HIS A 1 81 ? 15.444 -8.994 -2.063 1.00 85.44 81 HIS A N 1
ATOM 667 C CA . HIS A 1 81 ? 14.833 -9.501 -0.827 1.00 85.44 81 HIS A CA 1
ATOM 668 C C . HIS A 1 81 ? 14.144 -8.398 -0.006 1.00 85.44 81 HIS A C 1
ATOM 670 O O . HIS A 1 81 ? 13.204 -8.683 0.733 1.00 85.44 81 HIS A O 1
ATOM 676 N N . PHE A 1 82 ? 14.585 -7.145 -0.161 1.00 86.00 82 PHE A N 1
ATOM 677 C CA . PHE A 1 82 ? 13.961 -5.979 0.455 1.00 86.00 82 PHE A CA 1
ATOM 678 C C . PHE A 1 82 ? 12.507 -5.790 0.003 1.00 86.00 82 PHE A C 1
ATOM 680 O O . PHE A 1 82 ? 11.626 -5.664 0.847 1.00 86.00 82 PHE A O 1
ATOM 687 N N . ILE A 1 83 ? 12.239 -5.839 -1.305 1.00 87.25 83 ILE A N 1
ATOM 688 C CA . ILE A 1 83 ? 10.887 -5.669 -1.859 1.00 87.25 83 ILE A CA 1
ATOM 689 C C . ILE A 1 83 ? 9.989 -6.836 -1.452 1.00 87.25 83 ILE A C 1
ATOM 691 O O . ILE A 1 83 ? 8.823 -6.635 -1.126 1.00 87.25 83 ILE A O 1
ATOM 695 N N . MET A 1 84 ? 10.538 -8.053 -1.390 1.00 88.88 84 MET A N 1
ATOM 696 C CA . MET A 1 84 ? 9.791 -9.217 -0.912 1.00 88.88 84 MET A CA 1
ATOM 697 C C . MET A 1 84 ? 9.384 -9.071 0.563 1.00 88.88 84 MET A C 1
ATOM 699 O O . MET A 1 84 ? 8.236 -9.343 0.914 1.00 88.88 84 MET A O 1
ATOM 703 N N . LEU A 1 85 ? 10.303 -8.619 1.424 1.00 91.31 85 LEU A N 1
ATOM 704 C CA . LEU A 1 85 ? 10.012 -8.369 2.838 1.00 91.31 85 LEU A CA 1
ATOM 705 C C . LEU A 1 85 ? 9.003 -7.226 3.005 1.00 91.31 85 LEU A C 1
ATOM 707 O O . LEU A 1 85 ? 8.075 -7.345 3.802 1.00 91.31 85 LEU A O 1
ATOM 711 N N . TRP A 1 86 ? 9.161 -6.152 2.230 1.00 91.75 86 TRP A N 1
ATOM 712 C CA . TRP A 1 86 ? 8.242 -5.018 2.221 1.00 91.75 86 TRP A CA 1
ATOM 713 C C . TRP A 1 86 ? 6.832 -5.436 1.796 1.00 91.75 86 TRP A C 1
ATOM 715 O O . TRP A 1 86 ? 5.862 -5.110 2.474 1.00 91.75 86 TRP A O 1
ATOM 725 N N . GLY A 1 87 ? 6.715 -6.250 0.744 1.00 90.50 87 GLY A N 1
ATOM 726 C CA . GLY A 1 87 ? 5.439 -6.816 0.308 1.00 90.50 87 GLY A CA 1
ATOM 727 C C . GLY A 1 87 ? 4.780 -7.682 1.384 1.00 90.50 87 GLY A C 1
ATOM 728 O O . GLY A 1 87 ? 3.581 -7.563 1.625 1.00 90.50 87 GLY A O 1
ATOM 729 N N . LEU A 1 88 ? 5.553 -8.513 2.090 1.00 94.12 88 LEU A N 1
ATOM 730 C CA . LEU A 1 88 ? 5.026 -9.337 3.184 1.00 94.12 88 LEU A CA 1
ATOM 731 C C . LEU A 1 88 ? 4.557 -8.487 4.378 1.00 94.12 88 LEU A C 1
ATOM 733 O O . LEU A 1 88 ? 3.523 -8.778 4.986 1.00 94.12 88 LEU A O 1
ATOM 737 N N . LEU A 1 89 ? 5.293 -7.420 4.692 1.00 93.62 89 LEU A N 1
ATOM 738 C CA . LEU A 1 89 ? 4.913 -6.460 5.724 1.00 93.62 89 LEU A CA 1
ATOM 739 C C . LEU A 1 89 ? 3.641 -5.695 5.327 1.00 93.62 89 LEU A C 1
ATOM 741 O O . LEU A 1 89 ? 2.729 -5.591 6.141 1.00 93.62 89 LEU A O 1
ATOM 745 N N . SER A 1 90 ? 3.527 -5.271 4.067 1.00 94.00 90 SER A N 1
ATOM 746 C CA . SER A 1 90 ? 2.333 -4.620 3.513 1.00 94.00 90 SER A CA 1
ATOM 747 C C . SER A 1 90 ? 1.089 -5.510 3.615 1.00 94.00 90 SER A C 1
ATOM 749 O O . SER A 1 90 ? 0.062 -5.086 4.141 1.00 94.00 90 SER A O 1
ATOM 751 N N . VAL A 1 91 ? 1.196 -6.794 3.249 1.00 95.44 91 VAL A N 1
ATOM 752 C CA . VAL A 1 91 ? 0.100 -7.769 3.428 1.00 95.44 91 VAL A CA 1
ATOM 753 C C . VAL A 1 91 ? -0.275 -7.941 4.905 1.00 95.44 91 VAL A C 1
ATOM 755 O O . VAL A 1 91 ? -1.455 -8.077 5.232 1.00 95.44 91 VAL A O 1
ATOM 758 N N . SER A 1 92 ? 0.709 -7.921 5.806 1.00 95.38 92 SER A N 1
ATOM 759 C CA . SER A 1 92 ? 0.471 -8.054 7.249 1.00 95.38 92 SER A CA 1
ATOM 760 C C . SER A 1 92 ? -0.277 -6.843 7.818 1.00 95.38 92 SER A C 1
ATOM 762 O O . SER A 1 92 ? -1.245 -7.021 8.557 1.00 95.38 92 SER A O 1
ATOM 764 N N . VAL A 1 93 ? 0.126 -5.626 7.437 1.00 94.12 93 VAL A N 1
ATOM 765 C CA . VAL A 1 93 ? -0.560 -4.376 7.817 1.00 94.12 93 VAL A CA 1
ATOM 766 C C . VAL A 1 93 ? -1.970 -4.336 7.229 1.00 94.12 93 VAL A C 1
ATOM 768 O O . VAL A 1 93 ? -2.918 -4.010 7.936 1.00 94.12 93 VAL A O 1
ATOM 771 N N . LEU A 1 94 ? -2.145 -4.770 5.980 1.00 95.25 94 LEU A N 1
ATOM 772 C CA . LEU A 1 94 ? -3.462 -4.858 5.353 1.00 95.25 94 LEU A CA 1
ATOM 773 C C . LEU A 1 94 ? -4.408 -5.794 6.118 1.00 95.25 94 LEU A C 1
ATOM 775 O O . LEU A 1 94 ? -5.571 -5.461 6.328 1.00 95.25 94 LEU A O 1
ATOM 779 N N . MET A 1 95 ? -3.924 -6.963 6.548 1.00 96.56 95 MET A N 1
ATOM 780 C CA . MET A 1 95 ? -4.729 -7.890 7.353 1.00 96.56 95 MET A CA 1
ATOM 781 C C . MET A 1 95 ? -5.060 -7.330 8.734 1.00 96.56 95 MET A C 1
ATOM 783 O O . MET A 1 95 ? -6.167 -7.539 9.238 1.00 96.56 95 MET A O 1
ATOM 787 N N . TYR A 1 96 ? -4.122 -6.601 9.335 1.00 94.44 96 TYR A N 1
ATOM 788 C CA . TYR A 1 96 ? -4.376 -5.868 10.565 1.00 94.44 96 TYR A CA 1
ATOM 789 C C . TYR A 1 96 ? -5.497 -4.837 10.370 1.00 94.44 96 TYR A C 1
ATOM 791 O O . TYR A 1 96 ? -6.488 -4.900 11.091 1.00 94.44 96 TYR A O 1
ATOM 799 N N . ASP A 1 97 ? -5.426 -3.982 9.350 1.00 93.94 97 ASP A N 1
ATOM 800 C CA . ASP A 1 97 ? -6.462 -2.977 9.075 1.00 93.94 97 ASP A CA 1
ATOM 801 C C . ASP A 1 97 ? -7.831 -3.625 8.799 1.00 93.94 97 ASP A C 1
ATOM 803 O O . ASP A 1 97 ? -8.858 -3.180 9.315 1.00 93.94 97 ASP A O 1
ATOM 807 N N . LEU A 1 98 ? -7.850 -4.723 8.036 1.00 95.56 98 LEU A N 1
ATOM 808 C CA . LEU A 1 98 ? -9.075 -5.432 7.655 1.00 95.56 98 LEU A CA 1
ATOM 809 C C . LEU A 1 98 ? -9.786 -6.088 8.846 1.00 95.56 98 LEU A C 1
ATOM 811 O O . LEU A 1 98 ? -11.002 -6.265 8.812 1.00 95.56 98 LEU A O 1
ATOM 815 N N . THR A 1 99 ? -9.048 -6.432 9.901 1.00 94.75 99 THR A N 1
ATOM 816 C CA . THR A 1 99 ? -9.611 -7.002 11.134 1.00 94.75 99 THR A CA 1
ATOM 817 C C . THR A 1 99 ? -9.898 -5.934 12.188 1.00 94.75 99 THR A C 1
ATOM 819 O O . THR A 1 99 ? -10.930 -5.998 12.858 1.00 94.75 99 THR A O 1
ATOM 822 N N . LEU A 1 100 ? -9.033 -4.926 12.307 1.00 92.25 100 LEU A N 1
ATOM 823 C CA . LEU A 1 100 ? -9.140 -3.868 13.304 1.00 92.25 100 LEU A CA 1
ATOM 824 C C . LEU A 1 100 ? -10.275 -2.889 12.994 1.00 92.25 100 LEU A C 1
ATOM 826 O O . LEU A 1 100 ? -11.053 -2.569 13.889 1.00 92.25 100 LEU A O 1
ATOM 830 N N . LEU A 1 101 ? -10.402 -2.423 11.748 1.00 92.12 101 LEU A N 1
ATOM 831 C CA . LEU A 1 101 ? -11.423 -1.439 11.371 1.00 92.12 101 LEU A CA 1
ATOM 832 C C . LEU A 1 101 ? -12.856 -1.896 11.693 1.00 92.12 101 LEU A C 1
ATOM 834 O O . LEU A 1 101 ? -13.558 -1.156 12.386 1.00 92.12 101 LEU A O 1
ATOM 838 N N . PRO A 1 102 ? -13.321 -3.089 11.262 1.00 94.62 102 PRO A N 1
ATOM 839 C CA . PRO A 1 102 ? -14.667 -3.537 11.609 1.00 94.62 102 PRO A CA 1
ATOM 840 C C . PRO A 1 102 ? -14.829 -3.783 13.113 1.00 94.62 102 PRO A C 1
ATOM 842 O O . PRO A 1 102 ? -15.916 -3.568 13.638 1.00 94.62 102 PRO A O 1
ATOM 845 N N . TYR A 1 103 ? -13.770 -4.192 13.818 1.00 92.94 103 TYR A N 1
ATOM 846 C CA . TYR A 1 103 ? -13.800 -4.373 15.270 1.00 92.94 103 TYR A CA 1
ATOM 847 C C . TYR A 1 103 ? -14.002 -3.044 16.013 1.00 92.94 103 TYR A C 1
ATOM 849 O O . TYR A 1 103 ? -14.876 -2.943 16.871 1.00 92.94 103 TYR A O 1
ATOM 857 N N . VAL A 1 104 ? -13.247 -2.005 15.648 1.00 93.00 104 VAL A N 1
ATOM 858 C CA . VAL A 1 104 ? -13.378 -0.664 16.239 1.00 93.00 104 VAL A CA 1
ATOM 859 C C . VAL A 1 104 ? -14.762 -0.085 15.961 1.00 93.00 104 VAL A C 1
ATOM 861 O O . VAL A 1 104 ? -15.383 0.445 16.877 1.00 93.00 104 VAL A O 1
ATOM 864 N N . LEU A 1 105 ? -15.261 -0.236 14.729 1.00 92.25 105 LEU A N 1
ATOM 865 C CA . LEU A 1 105 ? -16.581 0.261 14.331 1.00 92.25 105 LEU A CA 1
ATOM 866 C C . LEU A 1 105 ? -17.737 -0.485 15.006 1.00 92.25 105 LEU A C 1
ATOM 868 O O . LEU A 1 105 ? -18.765 0.118 15.284 1.00 92.25 105 LEU A O 1
ATOM 872 N N . ALA A 1 106 ? -17.608 -1.791 15.245 1.00 95.62 106 ALA A N 1
ATOM 873 C CA . ALA A 1 106 ? -18.685 -2.578 15.843 1.00 95.62 106 ALA A CA 1
ATOM 874 C C . ALA A 1 106 ? -18.802 -2.392 17.366 1.00 95.62 106 ALA A C 1
ATOM 876 O O . ALA A 1 106 ? -19.889 -2.579 17.911 1.00 95.62 106 ALA A O 1
ATOM 877 N N . TRP A 1 107 ? -17.708 -2.034 18.047 1.00 94.62 107 TRP A N 1
ATOM 878 C CA . TRP A 1 107 ? -17.668 -1.868 19.506 1.00 94.62 107 TRP A CA 1
ATOM 879 C C . TRP A 1 107 ? -17.455 -0.422 19.977 1.00 94.62 107 TRP A C 1
ATOM 881 O O . TRP A 1 107 ? -17.299 -0.221 21.180 1.00 94.62 107 TRP A O 1
ATOM 891 N N . ASP A 1 108 ? -17.449 0.564 19.070 1.00 90.31 108 ASP A N 1
ATOM 892 C CA . ASP A 1 108 ? -17.207 1.989 19.363 1.00 90.31 108 ASP A CA 1
ATOM 893 C C . ASP A 1 108 ? -16.017 2.198 20.322 1.00 90.31 108 ASP A C 1
ATOM 895 O O . ASP A 1 108 ? -16.094 2.912 21.326 1.00 90.31 108 ASP A O 1
ATOM 899 N N . ILE A 1 109 ? -14.900 1.517 20.033 1.00 90.38 109 ILE A N 1
ATOM 900 C CA . ILE A 1 109 ? -13.706 1.559 20.885 1.00 90.38 109 ILE A CA 1
ATOM 901 C C . ILE A 1 109 ? -13.165 3.002 20.907 1.00 90.38 109 ILE A C 1
ATOM 903 O O . ILE A 1 109 ? -12.890 3.557 19.839 1.00 90.38 109 ILE A O 1
ATOM 907 N N . PRO A 1 110 ? -12.961 3.616 22.089 1.00 88.56 110 PRO A N 1
ATOM 908 C CA . PRO A 1 110 ? -12.387 4.953 22.171 1.00 88.56 110 PRO A CA 1
ATOM 909 C C . PRO A 1 110 ? -10.953 4.964 21.622 1.00 88.56 110 PRO A C 1
ATOM 911 O O . PRO A 1 110 ? -10.152 4.067 21.895 1.00 88.56 110 PRO A O 1
ATOM 914 N N . PHE A 1 111 ? -10.625 5.999 20.844 1.00 84.44 111 PHE A N 1
ATOM 915 C CA . PHE A 1 111 ? -9.292 6.209 20.277 1.00 84.44 111 PHE A CA 1
ATOM 916 C C . PHE A 1 111 ? -8.315 6.685 21.351 1.00 84.44 111 PHE A C 1
ATOM 918 O O . PHE A 1 111 ? -8.012 7.869 21.447 1.00 84.44 111 PHE A O 1
ATOM 925 N N . GLU A 1 112 ? -7.825 5.754 22.163 1.00 91.31 112 GLU A N 1
ATOM 926 C CA . GLU A 1 112 ? -6.846 6.038 23.209 1.00 91.31 112 GLU A CA 1
ATOM 927 C C . GLU A 1 112 ? -5.656 5.073 23.130 1.00 91.31 112 GLU A C 1
ATOM 929 O O . GLU A 1 112 ? -5.783 3.891 22.785 1.00 91.31 112 GLU A O 1
ATOM 934 N N . GLY A 1 113 ? -4.466 5.585 23.452 1.00 88.81 113 GLY A N 1
ATOM 935 C CA . GLY A 1 113 ? -3.245 4.791 23.568 1.00 88.81 113 GLY A CA 1
ATOM 936 C C . GLY A 1 113 ? -2.799 4.183 22.238 1.00 88.81 113 GLY A C 1
ATOM 937 O O . GLY A 1 113 ? -2.384 4.895 21.325 1.00 88.81 113 GLY A O 1
ATOM 938 N N . TRP A 1 114 ? -2.848 2.850 22.124 1.00 87.62 114 TRP A N 1
ATOM 939 C CA . TRP A 1 114 ? -2.345 2.165 20.929 1.00 87.62 114 TRP A CA 1
ATOM 940 C C . TRP A 1 114 ? -3.141 2.462 19.666 1.00 87.62 114 TRP A C 1
ATOM 942 O O . TRP A 1 114 ? -2.556 2.500 18.582 1.00 87.62 114 TRP A O 1
ATOM 952 N N . LEU A 1 115 ? -4.446 2.702 19.799 1.00 88.81 115 LEU A N 1
ATOM 953 C CA . LEU A 1 115 ? -5.296 2.939 18.641 1.00 88.81 115 LEU A CA 1
ATOM 954 C C . LEU A 1 115 ? -4.953 4.273 17.966 1.00 88.81 115 LEU A C 1
ATOM 956 O O . LEU A 1 115 ? -4.871 4.337 16.743 1.00 88.81 115 LEU A O 1
ATOM 960 N N . GLU A 1 116 ? -4.651 5.303 18.756 1.00 90.75 116 GLU A N 1
ATOM 961 C CA . GLU A 1 116 ? -4.215 6.613 18.262 1.00 90.75 116 GLU A CA 1
ATOM 962 C C . GLU A 1 116 ? -2.888 6.519 17.495 1.00 90.75 116 GLU A C 1
ATOM 964 O O . GLU A 1 116 ? -2.763 7.032 16.382 1.00 90.75 116 GLU A O 1
ATOM 969 N N . VAL A 1 117 ? -1.914 5.783 18.043 1.00 92.12 117 VAL A N 1
ATOM 970 C CA . VAL A 1 117 ? -0.628 5.559 17.368 1.00 92.12 117 VAL A CA 1
ATOM 971 C C . VAL A 1 117 ? -0.833 4.794 16.062 1.00 92.12 117 VAL A C 1
ATOM 973 O O . VAL A 1 117 ? -0.272 5.183 15.039 1.00 92.12 117 VAL A O 1
ATOM 976 N N . SER A 1 118 ? -1.663 3.745 16.066 1.00 90.44 118 SER A N 1
ATOM 977 C CA . SER A 1 118 ? -1.970 2.981 14.850 1.00 90.44 118 SER A CA 1
ATOM 978 C C . SER A 1 118 ? -2.678 3.832 13.790 1.00 90.44 118 SER A C 1
ATOM 980 O O . SER A 1 118 ? -2.348 3.738 12.611 1.00 90.44 118 SER A O 1
ATOM 982 N N . ALA A 1 119 ? -3.560 4.746 14.206 1.00 88.94 119 ALA A N 1
ATOM 983 C CA . ALA A 1 119 ? -4.290 5.636 13.310 1.00 88.94 119 ALA A CA 1
ATOM 984 C C . ALA A 1 119 ? -3.377 6.638 12.584 1.00 88.94 119 ALA A C 1
ATOM 986 O O . ALA A 1 119 ? -3.719 7.083 11.491 1.00 88.94 119 ALA A O 1
ATOM 987 N N . LEU A 1 120 ? -2.208 6.967 13.145 1.00 91.88 120 LEU A N 1
ATOM 988 C CA . LEU A 1 120 ? -1.183 7.777 12.476 1.00 91.88 120 LEU A CA 1
ATOM 989 C C . LEU A 1 120 ? -0.148 6.915 11.725 1.00 91.88 120 LEU A C 1
ATOM 991 O O . LEU A 1 120 ? 0.313 7.273 10.634 1.00 91.88 120 LEU A O 1
ATOM 995 N N . ALA A 1 121 ? 0.218 5.765 12.292 1.00 91.88 121 ALA A N 1
ATOM 996 C CA . ALA A 1 121 ? 1.213 4.860 11.726 1.00 91.88 121 ALA A CA 1
ATOM 997 C C . ALA A 1 121 ? 0.727 4.197 10.427 1.00 91.88 121 ALA A C 1
ATOM 999 O O . ALA A 1 121 ? 1.465 4.162 9.447 1.00 91.88 121 ALA A O 1
ATOM 1000 N N . THR A 1 122 ? -0.522 3.736 10.374 1.00 91.94 122 THR A N 1
ATOM 1001 C CA . THR A 1 122 ? -1.075 3.075 9.186 1.00 91.94 122 THR A CA 1
ATOM 1002 C C . THR A 1 122 ? -1.081 3.997 7.951 1.00 91.94 122 THR A C 1
ATOM 1004 O O . THR A 1 122 ? -0.508 3.619 6.927 1.00 91.94 122 THR A O 1
ATOM 1007 N N . PRO A 1 123 ? -1.617 5.236 7.992 1.00 92.81 123 PRO A N 1
ATOM 1008 C CA . PRO A 1 123 ? -1.580 6.137 6.836 1.00 92.81 123 PRO A CA 1
ATOM 1009 C C . PRO A 1 123 ? -0.164 6.518 6.395 1.00 92.81 123 PRO A C 1
ATOM 1011 O O . PRO A 1 123 ? 0.095 6.662 5.199 1.00 92.81 123 PRO A O 1
ATOM 1014 N N . SER A 1 124 ? 0.761 6.689 7.344 1.00 93.88 124 SER A N 1
ATOM 1015 C CA . SER A 1 124 ? 2.162 6.998 7.027 1.00 93.88 124 SER A CA 1
ATOM 1016 C C . SER A 1 124 ? 2.874 5.816 6.366 1.00 93.88 124 SER A C 1
ATOM 1018 O O . SER A 1 124 ? 3.599 6.021 5.391 1.00 93.88 124 SER A O 1
ATOM 1020 N N . PHE A 1 125 ? 2.601 4.587 6.815 1.00 94.06 125 PHE A N 1
ATOM 1021 C CA . PHE A 1 125 ? 3.069 3.366 6.165 1.00 94.06 125 PHE A CA 1
ATOM 1022 C C . PHE A 1 125 ? 2.571 3.273 4.716 1.00 94.06 125 PHE A C 1
ATOM 1024 O O . PHE A 1 125 ? 3.383 3.152 3.798 1.00 94.06 125 PHE A O 1
ATOM 1031 N N . TRP A 1 126 ? 1.262 3.422 4.492 1.00 94.75 126 TRP A N 1
ATOM 1032 C CA . TRP A 1 126 ? 0.684 3.385 3.144 1.00 94.75 126 TRP A CA 1
ATOM 1033 C C . TRP A 1 126 ? 1.204 4.515 2.246 1.00 94.75 126 TRP A C 1
ATOM 1035 O O . TRP A 1 126 ? 1.426 4.313 1.055 1.00 94.75 126 TRP A O 1
ATOM 1045 N N . SER A 1 127 ? 1.469 5.697 2.809 1.00 93.69 127 SER A N 1
ATOM 1046 C CA . SER A 1 127 ? 2.085 6.800 2.061 1.00 93.69 127 SER A CA 1
ATOM 1047 C C . SER A 1 127 ? 3.495 6.442 1.584 1.00 93.69 127 SER A C 1
ATOM 1049 O O . SER A 1 127 ? 3.846 6.718 0.437 1.00 93.69 127 SER A O 1
ATOM 1051 N N . ALA A 1 128 ? 4.299 5.807 2.442 1.00 9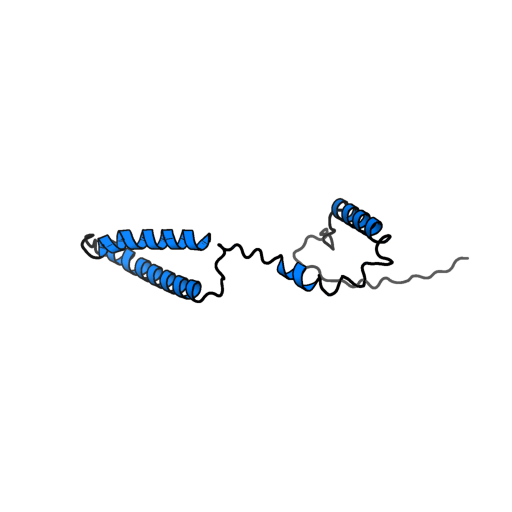1.50 128 ALA A N 1
ATOM 1052 C CA . ALA A 1 128 ? 5.635 5.341 2.081 1.00 91.50 128 ALA A CA 1
ATOM 1053 C C . ALA A 1 128 ? 5.589 4.216 1.034 1.00 91.50 128 ALA A C 1
ATOM 1055 O O . ALA A 1 128 ? 6.389 4.232 0.101 1.00 91.50 128 ALA A O 1
ATOM 1056 N N . ASP A 1 129 ? 4.637 3.288 1.151 1.00 92.31 129 ASP A N 1
ATOM 1057 C CA . ASP A 1 129 ? 4.416 2.200 0.189 1.00 92.31 129 ASP A CA 1
ATOM 1058 C C . ASP A 1 129 ? 4.096 2.729 -1.220 1.00 92.31 129 ASP A C 1
ATOM 1060 O O . ASP A 1 129 ? 4.683 2.296 -2.216 1.00 92.31 129 ASP A O 1
ATOM 1064 N N . ILE A 1 130 ? 3.245 3.755 -1.303 1.00 90.50 130 ILE A N 1
ATOM 1065 C CA . ILE A 1 130 ? 2.936 4.436 -2.565 1.00 90.50 130 ILE A CA 1
ATOM 1066 C C . ILE A 1 130 ? 4.193 5.090 -3.149 1.00 90.50 130 ILE A C 1
ATOM 1068 O O . ILE A 1 130 ? 4.460 4.940 -4.339 1.00 90.50 130 ILE A O 1
ATOM 1072 N N . VAL A 1 131 ? 4.986 5.792 -2.334 1.00 90.25 131 VAL A N 1
ATOM 1073 C CA . VAL A 1 131 ? 6.239 6.416 -2.797 1.00 90.25 131 VAL A CA 1
ATOM 1074 C C . VAL A 1 131 ? 7.226 5.361 -3.300 1.00 90.25 131 VAL A C 1
ATOM 1076 O O . VAL A 1 131 ? 7.816 5.552 -4.361 1.00 90.25 131 VAL A O 1
AT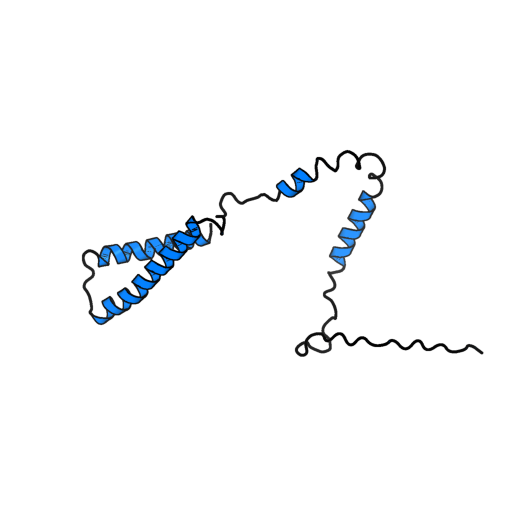OM 1079 N N . LEU A 1 132 ? 7.365 4.242 -2.585 1.00 86.50 132 LEU A N 1
ATOM 1080 C CA . LEU A 1 132 ? 8.222 3.126 -2.984 1.00 86.50 132 LEU A CA 1
ATOM 1081 C C . LEU A 1 132 ? 7.770 2.510 -4.313 1.00 86.50 132 LEU A C 1
ATOM 1083 O O . LEU A 1 132 ? 8.603 2.120 -5.116 1.00 86.50 132 LEU A O 1
ATOM 1087 N N . THR A 1 133 ? 6.464 2.455 -4.572 1.00 84.94 133 THR A N 1
ATOM 1088 C CA . THR A 1 133 ? 5.917 1.912 -5.825 1.00 84.94 133 THR A CA 1
ATOM 1089 C C . THR A 1 133 ? 6.317 2.739 -7.054 1.00 84.94 133 THR A C 1
ATOM 1091 O O . THR A 1 133 ? 6.392 2.206 -8.162 1.00 84.94 133 THR A O 1
ATOM 1094 N N . PHE A 1 134 ? 6.564 4.040 -6.881 1.00 82.31 134 PHE A N 1
ATOM 1095 C CA . PHE A 1 134 ? 6.994 4.936 -7.960 1.00 82.31 134 PHE A CA 1
ATOM 1096 C C . PHE A 1 134 ? 8.519 5.071 -8.094 1.00 82.31 134 PHE A C 1
ATOM 1098 O O . PHE A 1 134 ? 8.972 5.733 -9.032 1.00 82.31 134 PHE A O 1
ATOM 1105 N N . LEU A 1 135 ? 9.285 4.482 -7.171 1.00 73.06 135 LEU A N 1
ATOM 1106 C CA . LEU A 1 135 ? 10.749 4.440 -7.183 1.00 73.06 135 LEU A CA 1
ATOM 1107 C C . LEU A 1 135 ? 11.229 3.128 -7.814 1.00 73.06 135 LEU A C 1
ATOM 1109 O O . LEU A 1 135 ? 11.955 3.212 -8.827 1.00 73.06 135 LEU A O 1
#

Sequence (135 aa):
EQSVDTVAHRASVKFVSSTLPLDWPNSLEIRKHWQTERAMKQVRTQHLRSRAAIFRRDTLRGNILADSEQRAWYMFDPNSHFIMLWGLLSVSVLMYDLTLLPYVLAWDIPFEGWLEVSALATPSFWSADIVLTFL

Radius of gyration: 32.13 Å; chains: 1; bounding box: 58×33×104 Å